Protein AF-A0A0F8ZZA2-F1 (afdb_monomer_lite)

Foldseek 3Di:
DPDDPPPLAVVVVVDPCPVVVVVVCVLCVPVAAADDADDDDDPDDDFAKDFDDCDPPDPHQKDKFWWAQGDPVRDTGGQCVVVVNDDGVLLVVLVVCVVVVNPVVSVNSGIDIDIKTWIFGADPVRHGPDPGIHIYD

Sequence (137 aa):
MVKAKNDMSQWASEIDTEATRTLITELQTEGKPYDKLEVGDKKYITNYRRICPMRPGWQNPYQIVPVHYLGPNNRQVVCLKEAGIGECPACTLRWELEKGKDKQAGRGLRSSIRTFLNVVKIDADGNLAEDKVFLLS

Radius of gyration: 18.31 Å; chains: 1; bounding box: 36×32×58 Å

pLDDT: mean 77.12, std 14.27, range [33.41, 94.25]

Secondary structure (DSSP, 8-state):
----TT-HHHHHHH---HHHHHHHHHHTTTTPPBP-----SSS-----EEEPPPPTT-SSSEEEEEEEEETTTTEEEE-TTTTTSS--HHHHHHHHHHHTT-HHHHHHT--EEEEEEEEEEE-TTSSEEEEEEEEE-

Structure (mmCIF, N/CA/C/O backbone):
data_AF-A0A0F8ZZA2-F1
#
_entry.id   AF-A0A0F8ZZA2-F1
#
loop_
_atom_site.group_PDB
_atom_site.id
_atom_site.type_symbol
_atom_site.label_atom_id
_atom_site.label_alt_id
_atom_site.label_comp_id
_atom_site.label_asym_id
_atom_site.label_entity_id
_atom_site.label_seq_id
_atom_site.pdbx_PDB_ins_code
_atom_site.Cartn_x
_atom_site.Cartn_y
_atom_site.Cartn_z
_atom_site.occupancy
_atom_site.B_iso_or_equiv
_atom_site.auth_seq_id
_atom_site.auth_comp_id
_atom_site.auth_asym_id
_atom_site.auth_atom_id
_atom_site.pdbx_PDB_model_num
ATOM 1 N N . MET A 1 1 ? 3.284 -2.527 36.538 1.00 40.56 1 MET A N 1
ATOM 2 C CA . MET A 1 1 ? 2.849 -1.464 35.605 1.00 40.56 1 MET A CA 1
ATOM 3 C C . MET A 1 1 ? 1.468 -1.822 35.090 1.00 40.56 1 MET A C 1
ATOM 5 O O . MET A 1 1 ? 1.316 -2.892 34.517 1.00 40.56 1 MET A O 1
ATOM 9 N N . VAL A 1 2 ? 0.462 -0.987 35.348 1.00 33.41 2 VAL A N 1
ATOM 10 C CA . VAL A 1 2 ? -0.890 -1.179 34.801 1.00 33.41 2 VAL A CA 1
ATOM 11 C C . VAL A 1 2 ? -0.841 -0.756 33.332 1.00 33.41 2 VAL A C 1
ATOM 13 O O . VAL A 1 2 ? -0.578 0.410 33.048 1.00 33.41 2 VAL A O 1
ATOM 16 N N . LYS A 1 3 ? -1.009 -1.705 32.402 1.00 38.75 3 LYS A N 1
ATOM 17 C CA . LYS A 1 3 ? -1.090 -1.401 30.966 1.00 38.75 3 LYS A CA 1
ATOM 18 C C . LYS A 1 3 ? -2.310 -0.514 30.711 1.00 38.75 3 LYS A C 1
ATOM 20 O O . LYS A 1 3 ? -3.395 -0.791 31.221 1.00 38.75 3 LYS A O 1
ATOM 25 N N . ALA A 1 4 ? -2.124 0.567 29.956 1.00 43.03 4 ALA A N 1
ATOM 26 C CA . ALA A 1 4 ? -3.217 1.454 29.580 1.00 43.03 4 ALA A CA 1
ATOM 27 C C . ALA A 1 4 ? -4.253 0.685 28.743 1.00 43.03 4 ALA A C 1
ATOM 29 O O . ALA A 1 4 ? -3.883 -0.122 27.896 1.00 43.03 4 ALA A O 1
ATOM 30 N N . LYS A 1 5 ? -5.545 0.985 28.929 1.00 45.94 5 LYS A N 1
ATOM 31 C CA . LYS A 1 5 ? -6.662 0.418 28.143 1.00 45.94 5 LYS A CA 1
ATOM 32 C C . LYS A 1 5 ? -6.556 0.642 26.618 1.00 45.94 5 LYS A C 1
ATOM 34 O O . LYS A 1 5 ? -7.335 0.051 25.885 1.00 45.94 5 LYS A O 1
ATOM 39 N N . ASN A 1 6 ? -5.590 1.446 26.162 1.00 47.75 6 ASN A N 1
ATOM 40 C CA . ASN A 1 6 ? -5.357 1.830 24.766 1.00 47.75 6 ASN A CA 1
ATOM 41 C C . ASN A 1 6 ? -3.958 1.401 24.273 1.00 47.75 6 ASN A C 1
ATOM 43 O O . ASN A 1 6 ? -3.337 2.097 23.468 1.00 47.75 6 ASN A O 1
ATOM 47 N N . ASP A 1 7 ? -3.410 0.300 24.794 1.00 51.75 7 ASP A N 1
ATOM 48 C CA . ASP A 1 7 ? -2.111 -0.214 24.355 1.00 51.75 7 ASP A CA 1
ATOM 49 C C . ASP A 1 7 ? -2.199 -0.829 22.943 1.00 51.75 7 ASP A C 1
ATOM 51 O O . ASP A 1 7 ? -2.413 -2.026 22.756 1.00 51.75 7 ASP A O 1
ATOM 55 N N . MET A 1 8 ? -1.998 0.018 21.930 1.00 50.97 8 MET A N 1
ATOM 56 C CA . MET A 1 8 ? -1.945 -0.346 20.507 1.00 50.97 8 MET A CA 1
ATOM 57 C C . MET A 1 8 ? -0.839 -1.366 20.171 1.00 50.97 8 MET A C 1
ATOM 59 O O . MET A 1 8 ? -0.822 -1.901 19.060 1.00 50.97 8 MET A O 1
ATOM 63 N N . SER A 1 9 ? 0.103 -1.629 21.090 1.00 50.31 9 SER A N 1
ATOM 64 C CA . SER A 1 9 ? 1.210 -2.563 20.860 1.00 50.31 9 SER A CA 1
ATOM 65 C C . SER A 1 9 ? 0.776 -4.033 20.891 1.00 50.31 9 SER A C 1
ATOM 67 O O . SER A 1 9 ? 1.287 -4.815 20.093 1.00 50.31 9 SER A O 1
ATOM 69 N N . GLN A 1 10 ? -0.215 -4.400 21.716 1.00 47.31 10 GLN A N 1
ATOM 70 C CA . GLN A 1 10 ? -0.817 -5.747 21.702 1.00 47.31 10 GLN A CA 1
ATOM 71 C C . GLN A 1 10 ? -1.591 -6.020 20.412 1.00 47.31 10 GLN A C 1
ATOM 73 O O . GLN A 1 10 ? -1.615 -7.133 19.895 1.00 47.31 10 GLN A O 1
ATOM 78 N N . TRP A 1 11 ? -2.167 -4.974 19.837 1.00 51.88 11 TRP A N 1
ATOM 79 C CA . TRP A 1 11 ? -2.981 -5.083 18.640 1.00 51.88 11 TRP A CA 1
ATOM 80 C C . TRP A 1 11 ? -2.145 -5.393 17.389 1.00 51.88 11 TRP A C 1
ATOM 82 O O . TRP A 1 11 ? -2.567 -6.153 16.522 1.00 51.88 11 TRP A O 1
ATOM 92 N N . ALA A 1 12 ? -0.904 -4.896 17.324 1.00 49.59 12 ALA A N 1
ATOM 93 C CA . ALA A 1 12 ? 0.040 -5.247 16.260 1.00 49.59 12 ALA A CA 1
ATOM 94 C C . ALA A 1 12 ? 0.337 -6.762 16.180 1.00 49.59 12 ALA A C 1
ATOM 96 O O . ALA A 1 12 ? 0.670 -7.251 15.098 1.00 49.59 12 ALA A O 1
ATOM 97 N N . SER A 1 13 ? 0.217 -7.487 17.301 1.00 48.59 13 SER A N 1
ATOM 98 C CA . SER A 1 13 ? 0.393 -8.945 17.381 1.00 48.59 13 SER A CA 1
ATOM 99 C C . SER A 1 13 ? -0.881 -9.763 17.140 1.00 48.59 13 SER A C 1
ATOM 101 O O . SER A 1 13 ? -0.767 -10.959 16.899 1.00 48.59 13 SER A O 1
ATOM 103 N N . GLU A 1 14 ? -2.065 -9.145 17.179 1.00 49.28 14 GLU A N 1
ATOM 104 C CA . GLU A 1 14 ? -3.370 -9.824 17.055 1.00 49.28 14 GLU A CA 1
ATOM 105 C C . GLU A 1 14 ? -4.052 -9.599 15.696 1.00 49.28 14 GLU A C 1
ATOM 107 O O . GLU A 1 14 ? -5.058 -10.236 15.390 1.00 49.28 14 GLU A O 1
ATOM 112 N N . ILE A 1 15 ? -3.515 -8.706 14.857 1.00 56.38 15 ILE A N 1
ATOM 113 C CA . ILE A 1 15 ? -4.032 -8.487 13.505 1.00 56.38 15 ILE A CA 1
ATOM 114 C C . ILE A 1 15 ? -3.852 -9.757 12.677 1.00 56.38 15 ILE A C 1
ATOM 116 O O . ILE A 1 15 ? -2.727 -10.171 12.385 1.00 56.38 15 ILE A O 1
ATOM 120 N N . ASP A 1 16 ? -4.976 -10.302 12.222 1.00 56.12 16 ASP A N 1
ATOM 121 C CA . ASP A 1 16 ? -5.011 -11.290 11.159 1.00 56.12 16 ASP A CA 1
ATOM 122 C C . ASP A 1 16 ? -4.422 -10.678 9.875 1.00 56.12 16 ASP A C 1
ATOM 124 O O . ASP A 1 16 ? -5.023 -9.858 9.173 1.00 56.12 16 ASP A O 1
ATOM 128 N N . THR A 1 17 ? -3.169 -11.041 9.612 1.00 62.41 17 THR A N 1
ATOM 129 C CA . THR A 1 17 ? -2.438 -10.602 8.423 1.00 62.41 17 THR A CA 1
ATOM 130 C C . THR A 1 17 ? -2.767 -11.444 7.197 1.00 62.41 17 THR A C 1
ATOM 132 O O . THR A 1 17 ? -2.286 -11.103 6.120 1.00 62.41 17 THR A O 1
ATOM 135 N N . GLU A 1 18 ? -3.572 -12.504 7.314 1.00 63.56 18 GLU A N 1
ATOM 136 C CA . GLU A 1 18 ? -3.823 -13.458 6.237 1.00 63.56 18 GLU A CA 1
ATOM 137 C C . GLU A 1 18 ? -4.575 -12.810 5.079 1.00 63.56 18 GLU A C 1
ATOM 139 O O . GLU A 1 18 ? -4.085 -12.856 3.961 1.00 63.56 18 GLU A O 1
ATOM 144 N N . ALA A 1 19 ? -5.662 -12.073 5.321 1.00 58.19 19 ALA A N 1
ATOM 145 C CA . ALA A 1 19 ? -6.375 -11.354 4.256 1.00 58.19 19 ALA A CA 1
ATOM 146 C C . ALA A 1 19 ? -5.499 -10.294 3.560 1.00 58.19 19 ALA A C 1
ATOM 148 O O . ALA A 1 19 ? -5.559 -10.109 2.344 1.00 58.19 19 ALA A O 1
ATOM 149 N N . THR A 1 20 ? -4.628 -9.625 4.325 1.00 59.66 20 THR A N 1
ATOM 150 C CA . THR A 1 20 ? -3.641 -8.690 3.762 1.00 59.66 20 THR A CA 1
ATOM 151 C C . THR A 1 20 ? -2.592 -9.435 2.949 1.00 59.66 20 THR A C 1
ATOM 153 O O . THR A 1 20 ? -2.194 -8.963 1.892 1.00 59.66 20 THR A O 1
ATOM 156 N N . ARG A 1 21 ? -2.158 -10.608 3.408 1.00 63.28 21 ARG A N 1
ATOM 157 C CA . ARG A 1 21 ? -1.196 -11.461 2.719 1.00 63.28 21 ARG A CA 1
ATOM 158 C C . ARG A 1 21 ? -1.798 -12.068 1.459 1.00 63.28 21 ARG A C 1
ATOM 160 O O . ARG A 1 21 ? -1.093 -12.095 0.463 1.00 63.28 21 ARG A O 1
ATOM 167 N N . THR A 1 22 ? -3.058 -12.487 1.465 1.00 64.81 22 THR A N 1
ATOM 168 C CA . THR A 1 22 ? -3.795 -12.986 0.299 1.00 64.81 22 THR A CA 1
ATOM 169 C C . THR A 1 22 ? -3.945 -11.884 -0.730 1.00 64.81 22 THR A C 1
ATOM 171 O O . THR A 1 22 ? -3.495 -12.069 -1.853 1.00 64.81 22 THR A O 1
ATOM 174 N N . LEU A 1 23 ? -4.410 -10.694 -0.334 1.00 63.66 23 LEU A N 1
ATOM 175 C CA . LEU A 1 23 ? -4.454 -9.549 -1.240 1.00 63.66 23 LEU A CA 1
ATOM 176 C C . LEU A 1 23 ? -3.056 -9.202 -1.773 1.00 63.66 23 LEU A C 1
ATOM 178 O O . LEU A 1 23 ? -2.885 -9.026 -2.972 1.00 63.66 23 LEU A O 1
ATOM 182 N N . ILE A 1 24 ? -2.039 -9.108 -0.911 1.00 63.31 24 ILE A N 1
ATOM 183 C CA . ILE A 1 24 ? -0.662 -8.845 -1.348 1.00 63.31 24 ILE A CA 1
ATOM 184 C C . ILE A 1 24 ? -0.192 -9.947 -2.298 1.00 63.31 24 ILE A C 1
ATOM 186 O O . ILE A 1 24 ? 0.421 -9.620 -3.297 1.00 63.31 24 ILE A O 1
ATOM 190 N N . THR A 1 25 ? -0.514 -11.215 -2.056 1.00 63.41 25 THR A N 1
ATOM 191 C CA . THR A 1 25 ? -0.140 -12.350 -2.917 1.00 63.41 25 THR A CA 1
ATOM 192 C C . THR A 1 25 ? -0.860 -12.292 -4.265 1.00 63.41 25 THR A C 1
ATOM 194 O O . THR A 1 25 ? -0.234 -12.520 -5.297 1.00 63.41 25 THR A O 1
ATOM 197 N N . GLU A 1 26 ? -2.142 -11.927 -4.285 1.00 62.88 26 GLU A N 1
ATOM 198 C CA . GLU A 1 26 ? -2.929 -11.709 -5.502 1.00 62.88 26 GLU A CA 1
ATOM 199 C C . GLU A 1 26 ? -2.384 -10.522 -6.310 1.00 62.88 26 GLU A C 1
ATOM 201 O O . GLU A 1 26 ? -2.143 -10.640 -7.514 1.00 62.88 26 GLU A O 1
ATOM 206 N N . LEU A 1 27 ? -2.100 -9.396 -5.646 1.00 61.66 27 LEU A N 1
ATOM 207 C CA . LEU A 1 27 ? -1.497 -8.197 -6.241 1.00 61.66 27 LEU A CA 1
ATOM 208 C C . LEU A 1 27 ? -0.059 -8.449 -6.721 1.00 61.66 27 LEU A C 1
ATOM 210 O O . LEU A 1 27 ? 0.357 -7.961 -7.776 1.00 61.66 27 LEU A O 1
ATOM 214 N N . GLN A 1 28 ? 0.695 -9.244 -5.966 1.00 60.66 28 GLN A N 1
ATOM 215 C CA . GLN A 1 28 ? 2.049 -9.687 -6.271 1.00 60.66 28 GLN A CA 1
ATOM 216 C C . GLN A 1 28 ? 2.071 -10.966 -7.099 1.00 60.66 28 GLN A C 1
ATOM 218 O O . GLN A 1 28 ? 3.143 -11.558 -7.135 1.00 60.66 28 GLN A O 1
ATOM 223 N N . THR A 1 29 ? 0.979 -11.387 -7.762 1.00 48.88 29 THR A N 1
ATOM 224 C CA . THR A 1 29 ? 0.957 -12.608 -8.598 1.00 48.88 29 THR A CA 1
ATOM 225 C C . THR A 1 29 ? 2.310 -12.761 -9.301 1.00 48.88 29 THR A C 1
ATOM 227 O O . THR A 1 29 ? 2.686 -11.847 -10.047 1.00 48.88 29 THR A O 1
ATOM 230 N N . GLU A 1 30 ? 3.037 -13.840 -8.949 1.00 51.44 30 GLU A N 1
ATOM 231 C CA . GLU A 1 30 ? 4.451 -14.159 -9.281 1.00 51.44 30 GLU A CA 1
ATOM 232 C C . GLU A 1 30 ? 5.571 -13.660 -8.326 1.00 51.44 30 GLU A C 1
ATOM 234 O O . GLU A 1 30 ? 6.744 -13.690 -8.687 1.00 51.44 30 GLU A O 1
ATOM 239 N N . GLY A 1 31 ? 5.279 -13.233 -7.092 1.00 59.81 31 GLY A N 1
ATOM 240 C CA . GLY A 1 31 ? 6.307 -12.869 -6.101 1.00 59.81 31 GLY A CA 1
ATOM 241 C C . GLY A 1 31 ? 7.074 -11.579 -6.423 1.00 59.81 31 GLY A C 1
ATOM 242 O O . GLY A 1 31 ? 8.265 -11.463 -6.123 1.00 59.81 31 GLY A O 1
ATOM 243 N N . LYS A 1 32 ? 6.413 -10.602 -7.058 1.00 71.19 32 LYS A N 1
ATOM 244 C CA . LYS A 1 32 ? 7.077 -9.365 -7.498 1.00 71.19 32 LYS A CA 1
ATOM 245 C C . LYS A 1 32 ? 7.627 -8.550 -6.324 1.00 71.19 32 LYS A C 1
ATOM 247 O O . LYS A 1 32 ? 6.913 -8.348 -5.338 1.00 71.19 32 LYS A O 1
ATOM 252 N N . PRO A 1 33 ? 8.851 -8.005 -6.427 1.00 80.12 33 PRO A N 1
ATOM 253 C CA . PRO A 1 33 ? 9.382 -7.113 -5.404 1.00 80.12 33 PRO A CA 1
ATOM 254 C C . PRO A 1 33 ? 8.580 -5.809 -5.336 1.00 80.12 33 PRO A C 1
ATOM 256 O O . PRO A 1 33 ? 8.076 -5.316 -6.347 1.00 80.12 33 PRO A O 1
ATOM 259 N N . TYR A 1 34 ? 8.519 -5.216 -4.146 1.00 82.25 34 TYR A N 1
ATOM 260 C CA . TYR A 1 34 ? 8.059 -3.837 -3.995 1.00 82.25 34 TYR A CA 1
ATOM 261 C C . TYR A 1 34 ? 9.051 -2.870 -4.655 1.00 82.25 34 TYR A C 1
ATOM 263 O O . TYR A 1 34 ? 10.259 -2.996 -4.437 1.00 82.25 34 TYR A O 1
ATOM 271 N N . ASP A 1 35 ? 8.550 -1.894 -5.418 1.00 86.56 35 ASP A N 1
ATOM 272 C CA . ASP A 1 35 ? 9.352 -0.737 -5.820 1.00 86.56 35 ASP A CA 1
ATOM 273 C C . ASP A 1 35 ? 9.500 0.195 -4.618 1.00 86.56 35 ASP A C 1
ATOM 275 O O . ASP A 1 35 ? 8.517 0.579 -3.979 1.00 86.56 35 ASP A O 1
ATOM 279 N N . LYS A 1 36 ? 10.739 0.564 -4.308 1.00 85.44 36 LYS A N 1
ATOM 280 C CA . LYS A 1 36 ? 11.036 1.606 -3.328 1.00 85.44 36 LYS A CA 1
ATOM 281 C C . LYS A 1 36 ? 11.557 2.801 -4.102 1.00 85.44 36 LYS A C 1
ATOM 283 O O . LYS A 1 36 ? 12.596 2.702 -4.750 1.00 85.44 36 LYS A O 1
ATOM 288 N N . LEU A 1 37 ? 10.827 3.912 -4.038 1.00 86.31 37 LEU A N 1
ATOM 289 C CA . LEU A 1 37 ? 11.279 5.158 -4.644 1.00 86.31 37 LEU A CA 1
ATOM 290 C C . LEU A 1 37 ? 12.595 5.586 -4.003 1.00 86.31 37 LEU A C 1
ATOM 292 O O . LEU A 1 37 ? 12.764 5.484 -2.786 1.00 86.31 37 LEU A O 1
ATOM 296 N N . GLU A 1 38 ? 13.518 6.057 -4.833 1.00 85.44 38 GLU A N 1
ATOM 297 C CA . GLU A 1 38 ? 14.784 6.575 -4.345 1.00 85.44 38 GLU A CA 1
ATOM 298 C C . GLU A 1 38 ? 14.534 7.875 -3.586 1.00 85.44 38 GLU A C 1
ATOM 300 O O . GLU A 1 38 ? 13.818 8.768 -4.055 1.00 85.44 38 GLU A O 1
ATOM 305 N N . VAL A 1 39 ? 15.132 7.955 -2.400 1.00 83.25 39 VAL A N 1
ATOM 306 C CA . VAL A 1 39 ? 15.086 9.109 -1.505 1.00 83.25 39 VAL A CA 1
ATOM 307 C C . VAL A 1 39 ? 16.525 9.505 -1.195 1.00 83.25 39 VAL A C 1
ATOM 309 O O . VAL A 1 39 ? 17.394 8.648 -1.051 1.00 83.25 39 VAL A O 1
ATOM 312 N N . GLY A 1 40 ? 16.783 10.800 -1.097 1.00 81.62 40 GLY A N 1
ATOM 313 C CA . GLY A 1 40 ? 18.111 11.367 -0.902 1.00 81.62 40 GLY A CA 1
ATOM 314 C C . GLY A 1 40 ? 18.006 12.832 -0.502 1.00 81.62 40 GLY A C 1
ATOM 315 O O . GLY A 1 40 ? 16.907 13.358 -0.331 1.00 81.62 40 GLY A O 1
ATOM 316 N N . ASP A 1 41 ? 19.150 13.493 -0.366 1.00 82.38 41 ASP A N 1
ATOM 317 C CA . ASP A 1 41 ? 19.239 14.795 0.315 1.00 82.38 41 ASP A CA 1
ATOM 318 C C . ASP A 1 41 ? 18.580 15.951 -0.453 1.00 82.38 41 ASP A C 1
ATOM 320 O O . ASP A 1 41 ? 18.287 17.012 0.103 1.00 82.38 41 ASP A O 1
ATOM 324 N N . LYS A 1 42 ? 18.338 15.767 -1.754 1.00 81.69 42 LYS A N 1
ATOM 325 C CA . LYS A 1 42 ? 17.667 16.760 -2.595 1.00 81.69 42 LYS A CA 1
ATOM 326 C C . LYS A 1 42 ? 16.153 16.665 -2.422 1.00 81.69 42 LYS A C 1
ATOM 328 O O . LYS A 1 42 ? 15.576 15.586 -2.472 1.00 81.69 42 LYS A O 1
ATOM 333 N N . LYS A 1 43 ? 15.495 17.830 -2.349 1.00 78.88 43 LYS A N 1
ATOM 334 C CA . LYS A 1 43 ? 14.027 17.956 -2.247 1.00 78.88 43 LYS A CA 1
ATOM 335 C C . LYS A 1 43 ? 13.264 17.221 -3.362 1.00 78.88 43 LYS A C 1
ATOM 337 O O . LYS A 1 43 ? 12.142 16.785 -3.131 1.00 78.88 43 LYS A O 1
ATOM 342 N N . TYR A 1 44 ? 13.854 17.102 -4.552 1.00 82.25 44 TYR A N 1
ATOM 343 C CA . TYR A 1 44 ? 13.268 16.388 -5.683 1.00 82.25 44 TYR A CA 1
ATOM 344 C C . TYR A 1 44 ? 14.272 15.397 -6.257 1.00 82.25 44 TYR A C 1
ATOM 346 O O . TYR A 1 44 ? 15.396 15.770 -6.597 1.00 82.25 44 TYR A O 1
ATOM 354 N N . ILE A 1 45 ? 13.835 14.147 -6.377 1.00 87.06 45 ILE A N 1
ATOM 355 C CA . ILE A 1 45 ? 14.586 13.062 -7.000 1.00 87.06 45 ILE A CA 1
ATOM 356 C C . ILE A 1 45 ? 13.710 12.464 -8.083 1.00 87.06 45 ILE A C 1
ATOM 358 O O . ILE A 1 45 ? 12.577 12.043 -7.831 1.00 87.06 45 ILE A O 1
ATOM 362 N N . THR A 1 46 ? 14.238 12.459 -9.301 1.00 89.00 46 THR A N 1
ATOM 363 C CA . THR A 1 46 ? 13.522 11.934 -10.453 1.00 89.00 46 THR A CA 1
ATOM 364 C C . THR A 1 46 ? 13.546 10.421 -10.414 1.00 89.00 46 THR A C 1
ATOM 366 O O . THR A 1 46 ? 14.598 9.796 -10.355 1.00 89.00 46 THR A O 1
ATOM 369 N N . ASN A 1 47 ? 12.355 9.845 -10.465 1.00 90.81 47 ASN A N 1
ATOM 370 C CA . ASN A 1 47 ? 12.142 8.419 -10.416 1.00 90.81 47 ASN A CA 1
ATOM 371 C C . ASN A 1 47 ? 11.432 7.995 -11.715 1.00 90.81 47 ASN A C 1
ATOM 373 O O . ASN A 1 47 ? 10.219 8.134 -11.838 1.00 90.81 47 ASN A O 1
ATOM 377 N N . TYR A 1 48 ? 12.182 7.478 -12.691 1.00 92.25 48 TYR A N 1
ATOM 378 C CA . TYR A 1 48 ? 11.642 7.038 -13.982 1.00 92.25 48 TYR A CA 1
ATOM 379 C C . TYR A 1 48 ? 10.962 5.664 -13.871 1.00 92.25 48 TYR A C 1
ATOM 381 O O . TYR A 1 48 ? 11.578 4.687 -13.437 1.00 92.25 48 TYR A O 1
ATOM 389 N N . ARG A 1 49 ? 9.665 5.595 -14.200 1.00 92.25 49 ARG A N 1
ATOM 390 C CA . ARG A 1 49 ? 8.860 4.363 -14.213 1.00 92.25 49 ARG A CA 1
ATOM 391 C C . ARG A 1 49 ? 7.861 4.387 -15.356 1.00 92.25 49 ARG A C 1
ATOM 393 O O . ARG A 1 49 ? 7.316 5.439 -15.685 1.00 92.25 49 ARG A O 1
ATOM 400 N N . ARG A 1 50 ? 7.543 3.207 -15.884 1.00 90.25 50 ARG A N 1
ATOM 401 C CA . ARG A 1 50 ? 6.403 3.006 -16.782 1.00 90.25 50 ARG A CA 1
ATOM 402 C C . ARG A 1 50 ? 5.390 2.077 -16.127 1.00 90.25 50 ARG A C 1
ATOM 404 O O . ARG A 1 50 ? 5.753 0.997 -15.665 1.00 90.25 50 ARG A O 1
ATOM 411 N N . ILE A 1 51 ? 4.125 2.490 -16.115 1.00 88.94 51 ILE A N 1
ATOM 412 C CA . ILE A 1 51 ? 3.014 1.650 -15.655 1.00 88.94 51 ILE A CA 1
ATOM 413 C C . ILE A 1 51 ? 2.834 0.502 -16.651 1.00 88.94 51 ILE A C 1
ATOM 415 O O . ILE A 1 51 ? 2.809 0.720 -17.864 1.00 88.94 51 ILE A O 1
ATOM 419 N N . CYS A 1 52 ? 2.738 -0.726 -16.147 1.00 84.94 52 CYS A N 1
ATOM 420 C CA . CYS A 1 52 ? 2.453 -1.884 -16.982 1.00 84.94 52 CYS A CA 1
ATOM 421 C C . CYS A 1 52 ? 1.029 -1.805 -17.565 1.00 84.94 52 CYS A C 1
ATOM 423 O O . CYS A 1 52 ? 0.129 -1.253 -16.928 1.00 84.94 52 CYS A O 1
ATOM 425 N N . PRO A 1 53 ? 0.789 -2.399 -18.745 1.00 83.25 53 PRO A N 1
ATOM 426 C CA . PRO A 1 53 ? -0.559 -2.548 -19.279 1.00 83.25 53 PRO A CA 1
ATOM 427 C C . PRO A 1 53 ? -1.495 -3.300 -18.324 1.00 83.25 53 PRO A C 1
ATOM 429 O O . PRO A 1 53 ? -1.061 -4.043 -17.438 1.00 83.25 53 PRO A O 1
ATOM 432 N N . MET A 1 54 ? -2.798 -3.128 -18.545 1.00 79.56 54 MET A N 1
ATOM 433 C CA . MET A 1 54 ? -3.842 -3.836 -17.808 1.00 79.56 54 MET A CA 1
ATOM 434 C C . MET A 1 54 ? -3.677 -5.356 -17.933 1.00 79.56 54 MET A C 1
ATOM 436 O O . MET A 1 54 ? -3.445 -5.881 -19.022 1.00 79.56 54 MET A O 1
ATOM 440 N N . ARG A 1 55 ? -3.808 -6.062 -16.806 1.00 70.50 55 ARG A N 1
ATOM 441 C CA . ARG A 1 55 ? -3.753 -7.528 -16.748 1.00 70.50 55 ARG A CA 1
ATOM 442 C C . ARG A 1 55 ? -5.119 -8.145 -17.067 1.00 70.50 55 ARG A C 1
ATOM 444 O O . ARG A 1 55 ? -6.137 -7.539 -16.728 1.00 70.50 55 ARG A O 1
ATOM 451 N N . PRO A 1 56 ? -5.168 -9.363 -17.638 1.00 70.19 56 PRO A N 1
ATOM 452 C CA . PRO A 1 56 ? -6.410 -10.123 -17.737 1.00 70.19 56 PRO A CA 1
ATOM 453 C C . PRO A 1 56 ? -7.076 -10.272 -16.362 1.00 70.19 56 PRO A C 1
ATOM 455 O O . PRO A 1 56 ? -6.411 -10.596 -15.381 1.00 70.19 56 PRO A O 1
ATOM 458 N N . GLY A 1 57 ? -8.382 -10.011 -16.290 1.00 69.25 57 GLY A N 1
ATOM 459 C CA . GLY A 1 57 ? -9.156 -10.083 -15.045 1.00 69.25 57 GLY A CA 1
ATOM 460 C C . GLY A 1 57 ? -9.103 -8.828 -14.169 1.00 69.25 57 GLY A C 1
ATOM 461 O O . GLY A 1 57 ? -9.837 -8.755 -13.188 1.00 69.25 57 GLY A O 1
ATOM 462 N N . TRP A 1 58 ? -8.294 -7.820 -14.508 1.00 72.75 58 TRP A N 1
ATOM 463 C CA . TRP A 1 58 ? -8.361 -6.511 -13.856 1.00 72.75 58 TRP A CA 1
ATOM 464 C C . TRP A 1 58 ? -9.231 -5.553 -14.667 1.00 72.75 58 TRP A C 1
ATOM 466 O O . TRP A 1 58 ? -9.165 -5.530 -15.892 1.00 72.75 58 TRP A O 1
ATOM 476 N N . GLN A 1 59 ? -10.014 -4.723 -13.975 1.00 73.31 59 GLN A N 1
ATOM 477 C CA . GLN A 1 59 ? -10.793 -3.660 -14.617 1.00 73.31 59 GLN A CA 1
ATOM 478 C C . GLN A 1 59 ? -9.924 -2.450 -15.003 1.00 73.31 59 GLN A C 1
ATOM 480 O O . GLN A 1 59 ? -10.276 -1.698 -15.905 1.00 73.31 59 GLN A O 1
ATOM 485 N N . ASN A 1 60 ? -8.798 -2.255 -14.312 1.00 77.69 60 ASN A N 1
ATOM 486 C CA . ASN A 1 60 ? -7.878 -1.131 -14.483 1.00 77.69 60 ASN A CA 1
ATOM 487 C C . ASN A 1 60 ? -6.421 -1.631 -14.410 1.00 77.69 60 ASN A C 1
ATOM 489 O O . ASN A 1 60 ? -6.172 -2.683 -13.824 1.00 77.69 60 ASN A O 1
ATOM 493 N N . PRO A 1 61 ? -5.422 -0.891 -14.930 1.00 79.12 61 PRO A N 1
ATOM 494 C CA . PRO A 1 61 ? -4.000 -1.247 -14.779 1.00 79.12 61 PRO A CA 1
ATOM 495 C C . PRO A 1 61 ? -3.471 -1.109 -13.338 1.00 79.12 61 PRO A C 1
ATOM 497 O O . PRO A 1 61 ? -2.317 -1.433 -13.057 1.00 79.12 61 PRO A O 1
ATOM 500 N N . TYR A 1 62 ? -4.318 -0.645 -12.422 1.00 82.25 62 TYR A N 1
ATOM 501 C CA . TYR A 1 62 ? -4.054 -0.487 -11.001 1.00 82.25 62 TYR A CA 1
ATOM 502 C C . TYR A 1 62 ? -5.212 -1.060 -10.177 1.00 82.25 62 TYR A C 1
ATOM 504 O O . TYR A 1 62 ? -6.330 -1.213 -10.669 1.00 82.25 62 TYR A O 1
ATOM 512 N N . GLN A 1 63 ? -4.946 -1.329 -8.904 1.00 77.62 63 GLN A N 1
ATOM 513 C CA . GLN A 1 63 ? -5.931 -1.768 -7.921 1.00 77.62 63 GLN A CA 1
ATOM 514 C C . GLN A 1 63 ? -6.032 -0.734 -6.808 1.00 77.62 63 GLN A C 1
ATOM 516 O O . GLN A 1 63 ? -5.019 -0.306 -6.258 1.00 77.62 63 GLN A O 1
ATOM 521 N N . ILE A 1 64 ? -7.255 -0.323 -6.488 1.00 82.38 64 ILE A N 1
ATOM 522 C CA . ILE A 1 64 ? -7.534 0.619 -5.406 1.00 82.38 64 ILE A CA 1
ATOM 523 C C . ILE A 1 64 ? -8.006 -0.187 -4.203 1.00 82.38 64 ILE A C 1
ATOM 525 O O . ILE A 1 64 ? -8.999 -0.901 -4.291 1.00 82.38 64 ILE A O 1
ATOM 529 N N . VAL A 1 65 ? -7.300 -0.067 -3.082 1.00 82.69 65 VAL A N 1
ATOM 530 C CA . VAL A 1 65 ? -7.556 -0.871 -1.887 1.00 82.69 65 VAL A CA 1
ATOM 531 C C . VAL A 1 65 ? -7.569 0.029 -0.650 1.00 82.69 65 VAL A C 1
ATOM 533 O O . VAL A 1 65 ? -6.623 0.795 -0.435 1.00 82.69 65 VAL A O 1
ATOM 536 N N . PRO A 1 66 ? -8.602 -0.058 0.203 1.00 84.81 66 PRO A N 1
ATOM 537 C CA . PRO A 1 66 ? -8.601 0.613 1.492 1.00 84.81 66 PRO A CA 1
ATOM 538 C C . PRO A 1 66 ? -7.695 -0.129 2.486 1.00 84.81 66 PRO A C 1
ATOM 540 O O . PRO A 1 66 ? -7.787 -1.345 2.646 1.00 84.81 66 PRO A O 1
ATOM 543 N N . VAL A 1 67 ? -6.833 0.599 3.195 1.00 86.94 67 VAL A N 1
ATOM 544 C CA . VAL A 1 67 ? -5.864 0.043 4.152 1.00 86.94 67 VAL A CA 1
ATOM 545 C C . VAL A 1 67 ? -5.767 0.873 5.434 1.00 86.94 67 VAL A C 1
ATOM 547 O O . VAL A 1 67 ? -5.990 2.079 5.425 1.00 86.94 67 VAL A O 1
ATOM 550 N N . HIS A 1 68 ? -5.382 0.246 6.537 1.00 85.56 68 HIS A N 1
ATOM 551 C CA . HIS A 1 68 ? -4.973 0.868 7.791 1.00 85.56 68 HIS A CA 1
ATOM 552 C C . HIS A 1 68 ? -3.447 0.843 7.931 1.00 85.56 68 HIS A C 1
ATOM 554 O O . HIS A 1 68 ? -2.802 -0.098 7.468 1.00 85.56 68 HIS A O 1
ATOM 560 N N . TYR A 1 69 ? -2.885 1.840 8.617 1.00 83.62 69 TYR A N 1
ATOM 561 C CA . TYR A 1 69 ? -1.495 1.825 9.084 1.00 83.62 69 TYR A CA 1
ATOM 562 C C . TYR A 1 69 ? -1.496 1.573 10.582 1.00 83.62 69 TYR A C 1
ATOM 564 O O . TYR A 1 69 ? -2.017 2.383 11.346 1.00 83.62 69 TYR A O 1
ATOM 572 N N . LEU A 1 70 ? -0.972 0.421 10.989 1.00 77.31 70 LEU A N 1
ATOM 573 C CA . LEU A 1 70 ? -1.117 -0.086 12.348 1.00 77.31 70 LEU A CA 1
ATOM 574 C C . LEU A 1 70 ? 0.245 -0.292 13.017 1.00 77.31 70 LEU A C 1
ATOM 576 O O . LEU A 1 70 ? 1.215 -0.744 12.399 1.00 77.31 70 LEU A O 1
ATOM 580 N N . GLY A 1 71 ? 0.287 0.015 14.315 1.00 70.75 71 GLY A N 1
ATOM 581 C CA . GLY A 1 71 ? 1.457 -0.155 15.172 1.00 70.75 71 GLY A CA 1
ATOM 582 C C . GLY A 1 71 ? 2.574 0.880 14.953 1.00 70.75 71 GLY A C 1
ATOM 583 O O . GLY A 1 71 ? 2.496 1.720 14.057 1.00 70.75 71 GLY A O 1
ATOM 584 N N . PRO A 1 72 ? 3.651 0.808 15.755 1.00 67.56 72 PRO A N 1
ATOM 585 C CA . PRO A 1 72 ? 4.760 1.771 15.718 1.00 67.56 72 PRO A CA 1
ATOM 586 C C . PRO A 1 72 ? 5.545 1.757 14.397 1.00 67.56 72 PRO A C 1
ATOM 588 O O . PRO A 1 72 ? 6.216 2.728 14.067 1.00 67.56 72 PRO A O 1
ATOM 591 N N . ASN A 1 73 ? 5.431 0.673 13.624 1.00 70.31 73 ASN A N 1
ATOM 592 C CA . ASN A 1 73 ? 6.114 0.503 12.342 1.00 70.31 73 ASN A CA 1
ATOM 593 C C . ASN A 1 73 ? 5.240 0.882 11.132 1.00 70.31 73 ASN A C 1
ATOM 595 O O . ASN A 1 73 ? 5.642 0.603 10.005 1.00 70.31 73 ASN A O 1
ATOM 599 N N . ASN A 1 74 ? 4.045 1.460 11.337 1.00 73.75 74 ASN A N 1
ATOM 600 C CA . ASN A 1 74 ? 3.091 1.794 10.268 1.00 73.75 74 ASN A CA 1
ATOM 601 C C . ASN A 1 74 ? 2.850 0.630 9.291 1.00 73.75 74 ASN A C 1
ATOM 603 O O . ASN A 1 74 ? 2.898 0.789 8.069 1.00 73.75 74 ASN A O 1
ATOM 607 N N . ARG A 1 75 ? 2.596 -0.570 9.824 1.00 75.19 75 ARG A N 1
ATOM 608 C CA . ARG A 1 75 ? 2.321 -1.735 8.981 1.00 75.19 75 ARG A CA 1
ATOM 609 C C . ARG A 1 75 ? 1.007 -1.517 8.236 1.00 75.19 75 ARG A C 1
ATOM 611 O O . ARG A 1 75 ? -0.011 -1.220 8.853 1.00 75.19 75 ARG A O 1
ATOM 618 N N . GLN A 1 76 ? 1.038 -1.700 6.921 1.00 79.62 76 GLN A N 1
ATOM 619 C CA . GLN A 1 76 ? -0.142 -1.606 6.074 1.00 79.62 76 GLN A CA 1
ATOM 620 C C . GLN A 1 76 ? -0.988 -2.883 6.173 1.00 79.62 76 GLN A C 1
ATOM 622 O O . GLN A 1 76 ? -0.458 -3.983 6.021 1.00 79.62 76 GLN A O 1
ATOM 627 N N . VAL A 1 77 ? -2.293 -2.732 6.401 1.00 78.00 77 VAL A N 1
ATOM 628 C CA . VAL A 1 77 ? -3.257 -3.835 6.564 1.00 78.00 77 VAL A CA 1
ATOM 629 C C . VAL A 1 77 ? -4.547 -3.491 5.831 1.00 78.00 77 VAL A C 1
ATOM 631 O O . VAL A 1 77 ? -5.012 -2.365 5.929 1.00 78.00 77 VAL A O 1
ATOM 634 N N . VAL A 1 78 ? -5.148 -4.424 5.102 1.00 81.69 78 VAL A N 1
ATOM 635 C CA . VAL A 1 78 ? -6.395 -4.178 4.354 1.00 81.69 78 VAL A CA 1
ATOM 636 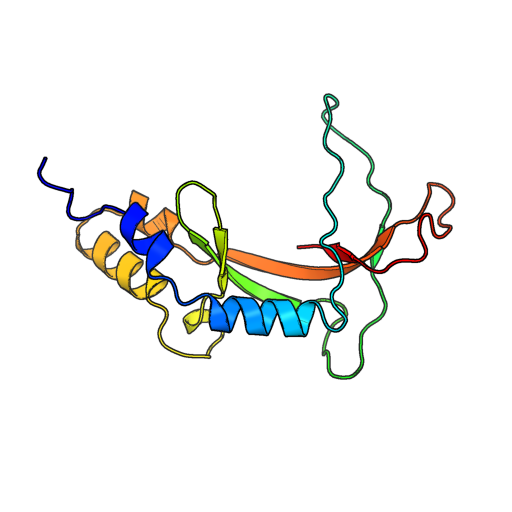C C . VAL A 1 78 ? -7.556 -3.881 5.299 1.00 81.69 78 VAL A C 1
ATOM 638 O O . VAL A 1 78 ? -7.751 -4.555 6.309 1.00 81.69 78 VAL A O 1
ATOM 641 N N . CYS A 1 79 ? -8.363 -2.879 4.959 1.00 84.62 79 CYS A N 1
ATOM 642 C CA . CYS A 1 79 ? -9.613 -2.614 5.652 1.00 84.62 79 CYS A CA 1
ATOM 643 C C . CYS A 1 79 ? -10.719 -3.530 5.113 1.00 84.62 79 CYS A C 1
ATOM 645 O O . CYS A 1 79 ? -11.316 -3.245 4.077 1.00 84.62 79 CYS A O 1
ATOM 647 N N . LEU A 1 80 ? -11.026 -4.607 5.840 1.00 81.06 80 LEU A N 1
ATOM 648 C CA . LEU A 1 80 ? -12.042 -5.592 5.435 1.00 81.06 80 LEU A CA 1
ATOM 649 C C . LEU A 1 80 ? -13.440 -4.987 5.262 1.00 81.06 80 LEU A C 1
ATOM 651 O O . LEU A 1 80 ? -14.183 -5.391 4.371 1.00 81.06 80 LEU A O 1
ATOM 655 N N . LYS A 1 81 ? -13.773 -3.986 6.085 1.00 83.75 81 LYS A N 1
ATOM 656 C CA . LYS A 1 81 ? -15.075 -3.316 6.072 1.00 83.75 81 LYS A CA 1
ATOM 657 C C . LYS A 1 81 ? -15.263 -2.505 4.798 1.00 83.75 81 LYS A C 1
ATOM 659 O O . LYS A 1 81 ? -16.253 -2.681 4.102 1.00 83.75 81 LYS A O 1
ATOM 664 N N . GLU A 1 82 ? -14.317 -1.620 4.501 1.00 84.25 82 GLU A N 1
ATOM 665 C CA . GLU A 1 82 ? -14.381 -0.764 3.310 1.00 84.25 82 GLU A CA 1
ATOM 666 C C . GLU A 1 82 ? -14.173 -1.571 2.020 1.00 84.25 82 GLU A C 1
ATOM 668 O O . GLU A 1 82 ? -14.657 -1.178 0.966 1.00 84.25 82 GLU A O 1
ATOM 673 N N . ALA A 1 83 ? -13.493 -2.719 2.099 1.00 75.75 83 ALA A N 1
ATOM 674 C CA . ALA A 1 83 ? -13.382 -3.666 0.992 1.00 75.75 83 ALA A CA 1
ATOM 675 C C . ALA A 1 83 ? -14.645 -4.532 0.791 1.00 75.75 83 ALA A C 1
ATOM 677 O O . ALA A 1 83 ? -14.698 -5.302 -0.162 1.00 75.75 83 ALA A O 1
ATOM 678 N N . GLY A 1 84 ? -15.649 -4.444 1.675 1.00 75.00 84 GLY A N 1
ATOM 679 C CA . GLY A 1 84 ? -16.874 -5.249 1.593 1.00 75.00 84 GLY A CA 1
ATOM 680 C C . GLY A 1 84 ? -16.681 -6.741 1.890 1.00 75.00 84 GLY A C 1
ATOM 681 O O . GLY A 1 84 ? -17.536 -7.545 1.536 1.00 75.00 84 GLY A O 1
ATOM 682 N N . ILE A 1 85 ? -15.567 -7.115 2.526 1.00 75.69 85 ILE A N 1
ATOM 683 C CA . ILE A 1 85 ? -15.188 -8.509 2.810 1.00 75.69 85 ILE A CA 1
ATOM 684 C C . ILE A 1 85 ? -15.765 -8.969 4.156 1.00 75.69 85 ILE A C 1
ATOM 686 O O . ILE A 1 85 ? -16.115 -10.135 4.317 1.00 75.69 85 ILE A O 1
ATOM 690 N N . GLY A 1 86 ? -15.880 -8.065 5.133 1.00 74.06 86 GLY A N 1
ATOM 691 C CA . GLY A 1 86 ? -16.395 -8.412 6.456 1.00 74.06 86 GLY A CA 1
ATOM 692 C C . GLY A 1 86 ? -16.168 -7.338 7.512 1.00 74.06 86 GLY A C 1
ATOM 693 O O . GLY A 1 86 ? -15.880 -6.180 7.207 1.00 74.06 86 GLY A O 1
ATOM 694 N N . GLU A 1 87 ? -16.304 -7.720 8.780 1.00 77.25 87 GLU A N 1
ATOM 695 C CA . GLU A 1 87 ? -16.016 -6.820 9.894 1.00 77.25 87 GLU A CA 1
ATOM 696 C C . GLU A 1 87 ? -14.513 -6.520 9.973 1.00 77.25 87 GLU A C 1
ATOM 698 O O . GLU A 1 87 ? -13.670 -7.398 9.804 1.00 77.25 87 GLU A O 1
ATOM 703 N N . CYS A 1 88 ? -14.164 -5.256 10.220 1.00 79.44 88 CYS A N 1
ATOM 704 C CA . CYS A 1 88 ? -12.776 -4.836 10.366 1.00 79.44 88 CYS A CA 1
ATOM 705 C C . CYS A 1 88 ? -12.506 -4.449 11.821 1.00 79.44 88 CYS A C 1
ATOM 707 O O . CYS A 1 88 ? -13.004 -3.403 12.256 1.00 79.44 88 CYS A O 1
ATOM 709 N N . PRO A 1 89 ? -11.668 -5.204 12.552 1.00 81.00 89 PRO A N 1
ATOM 710 C CA . PRO A 1 89 ? -11.434 -4.921 13.964 1.00 81.00 89 PRO A CA 1
ATOM 711 C C . PRO A 1 89 ? -10.802 -3.528 14.191 1.00 81.00 89 PRO A C 1
ATOM 713 O O . PRO A 1 89 ? -11.057 -2.889 15.209 1.00 81.00 89 PRO A O 1
ATOM 716 N N . ALA A 1 90 ? -10.065 -2.984 13.206 1.00 84.88 90 ALA A N 1
ATOM 717 C CA . ALA A 1 90 ? -9.469 -1.646 13.296 1.00 84.88 90 ALA A CA 1
ATOM 718 C C . ALA A 1 90 ? -10.539 -0.552 13.175 1.00 84.88 90 ALA A C 1
ATOM 720 O O . ALA A 1 90 ? -10.475 0.476 13.853 1.00 84.88 90 ALA A O 1
ATOM 721 N N . CYS A 1 91 ? -11.565 -0.788 12.348 1.00 87.25 91 CYS A N 1
ATOM 722 C CA . CYS A 1 91 ? -12.751 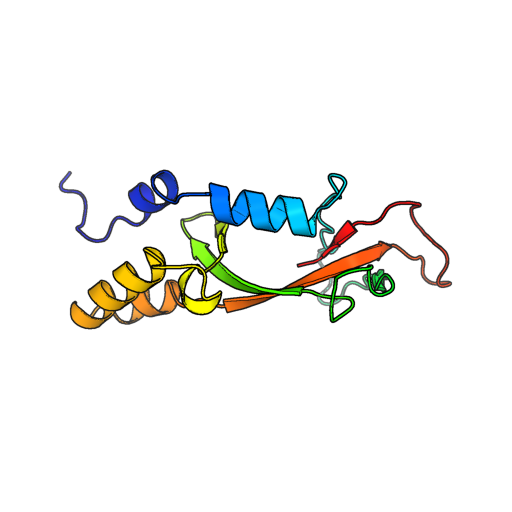0.054 12.333 1.00 87.25 91 CYS A CA 1
ATOM 723 C C . CYS A 1 91 ? -13.493 -0.037 13.667 1.00 87.25 91 CYS A C 1
ATOM 725 O O . CYS A 1 91 ? -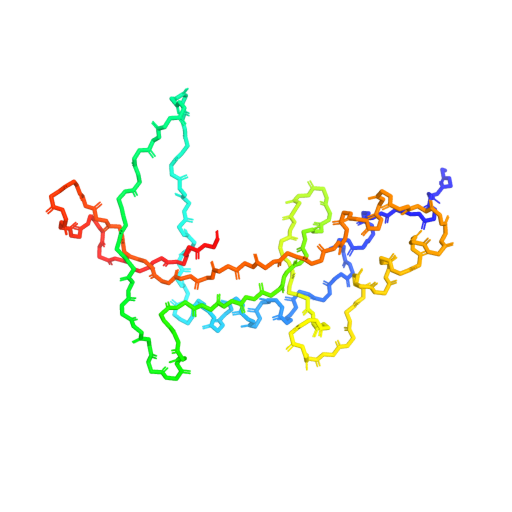13.845 1.007 14.206 1.00 87.25 91 CYS A O 1
ATOM 727 N N . THR A 1 92 ? -13.711 -1.236 14.211 1.00 88.25 92 THR A N 1
ATOM 728 C CA . THR A 1 92 ? -14.413 -1.423 15.492 1.00 88.25 92 THR A CA 1
ATOM 729 C C . THR A 1 92 ? -13.709 -0.669 16.626 1.00 88.25 92 THR A C 1
ATOM 731 O O . THR A 1 92 ? -14.337 0.166 17.278 1.00 88.25 92 THR A O 1
ATOM 734 N N . LEU A 1 93 ? -12.387 -0.814 16.761 1.00 85.94 93 LEU A N 1
ATOM 735 C CA . LEU A 1 93 ? -11.593 -0.070 17.745 1.00 85.94 93 LEU A CA 1
ATOM 736 C C . LEU A 1 93 ? -11.670 1.449 17.540 1.00 85.94 93 LEU A C 1
ATOM 738 O O . LEU A 1 93 ? -11.813 2.208 18.498 1.00 85.94 93 LEU A O 1
ATOM 742 N N . ARG A 1 94 ? -11.625 1.923 16.288 1.00 89.00 94 ARG A N 1
ATOM 743 C CA . ARG A 1 94 ? -11.826 3.347 15.992 1.00 89.00 94 ARG A CA 1
ATOM 744 C C . ARG A 1 94 ? -13.156 3.853 16.559 1.00 89.00 94 ARG A C 1
ATOM 746 O O . ARG A 1 94 ? -13.182 4.926 17.160 1.00 89.00 94 ARG A O 1
ATOM 753 N N . TRP A 1 95 ? -14.245 3.109 16.363 1.00 89.00 95 TRP A N 1
ATOM 754 C CA . TRP A 1 95 ? -15.561 3.478 16.891 1.00 89.00 95 TRP A CA 1
ATOM 755 C C . TRP A 1 95 ? -15.573 3.520 18.423 1.00 89.00 95 TRP A C 1
ATOM 757 O O . TRP A 1 95 ? -16.171 4.428 19.003 1.00 89.00 95 TRP A O 1
ATOM 767 N N . GLU A 1 96 ? -14.906 2.575 19.084 1.00 89.38 96 GLU A N 1
ATOM 768 C CA . GLU A 1 96 ? -14.774 2.550 20.545 1.00 89.38 96 GLU A CA 1
ATOM 769 C C . GLU A 1 96 ? -13.988 3.753 21.076 1.00 89.38 96 GLU A C 1
ATOM 771 O O . GLU A 1 96 ? -14.434 4.406 22.021 1.00 89.38 96 GLU A O 1
ATOM 776 N N . LEU A 1 97 ? -12.874 4.110 20.431 1.00 88.81 97 LEU A N 1
ATOM 777 C CA . LEU A 1 97 ? -12.066 5.280 20.788 1.00 88.81 97 LEU A CA 1
ATOM 778 C C . LEU A 1 97 ? -12.838 6.589 20.586 1.00 88.81 97 LEU A C 1
ATOM 780 O O . LEU A 1 97 ? -12.841 7.454 21.465 1.00 88.81 97 LEU A O 1
ATOM 784 N N . GLU A 1 98 ? -13.558 6.723 19.468 1.00 89.19 98 GLU A N 1
ATOM 785 C CA . GLU A 1 98 ? -14.412 7.886 19.210 1.00 89.19 98 GLU A CA 1
ATOM 786 C C . GLU A 1 98 ? -15.527 8.013 20.269 1.00 89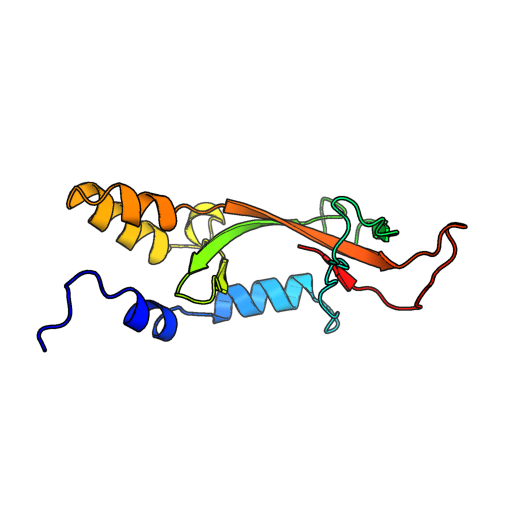.19 98 GLU A C 1
ATOM 788 O O . GLU A 1 98 ? -15.756 9.114 20.782 1.00 89.19 98 GLU A O 1
ATOM 793 N N . LYS A 1 99 ? -16.168 6.899 20.666 1.00 91.69 99 LYS A N 1
ATOM 794 C CA . LYS A 1 99 ? -17.143 6.859 21.777 1.00 91.69 99 LYS A CA 1
ATOM 795 C C . LYS A 1 99 ? -16.502 7.198 23.126 1.00 91.69 99 LYS A C 1
ATOM 797 O O . LYS A 1 99 ? -17.109 7.902 23.931 1.00 91.69 99 LYS A O 1
ATOM 802 N N . GLY A 1 100 ? -15.267 6.755 23.350 1.00 90.56 100 GLY A N 1
ATOM 803 C CA . GLY A 1 100 ? -14.449 7.045 24.530 1.00 90.56 100 GLY A CA 1
ATOM 804 C C . GLY A 1 100 ? -13.894 8.473 24.596 1.00 90.56 100 GLY A C 1
ATOM 805 O O . GLY A 1 100 ? -13.132 8.777 25.509 1.00 90.56 100 GLY A O 1
ATOM 806 N N . LYS A 1 101 ? -14.279 9.358 23.663 1.00 92.31 101 LYS A N 1
ATOM 807 C CA . LYS A 1 101 ? -13.792 10.743 23.510 1.00 92.31 101 LYS A CA 1
ATOM 808 C C . LYS A 1 101 ? -12.313 10.868 23.112 1.00 92.31 101 LYS A C 1
ATOM 810 O O . LYS A 1 101 ? -11.806 11.988 23.058 1.00 92.31 101 LYS A O 1
ATOM 815 N N . ASP A 1 102 ? -11.656 9.779 22.719 1.00 89.25 102 ASP A N 1
ATOM 816 C CA . ASP A 1 102 ? -10.304 9.790 22.151 1.00 89.25 102 ASP A CA 1
ATOM 817 C C . ASP A 1 102 ? -10.354 9.908 20.618 1.00 89.25 102 ASP A C 1
ATOM 819 O O . ASP A 1 102 ? -10.078 8.985 19.845 1.00 89.25 102 ASP A O 1
ATOM 823 N N . LYS A 1 103 ? -10.755 11.094 20.150 1.00 87.94 103 LYS A N 1
ATOM 824 C CA . LYS A 1 103 ? -10.885 11.377 18.711 1.00 87.94 103 LYS A CA 1
ATOM 825 C C . LYS A 1 103 ? -9.541 11.364 17.982 1.00 87.94 103 LYS A C 1
ATOM 827 O O . LYS A 1 103 ? -9.519 11.154 16.770 1.00 87.94 103 LYS A O 1
ATOM 832 N N . GLN A 1 104 ? -8.440 11.640 18.680 1.00 86.06 104 GLN A N 1
ATOM 833 C CA . GLN A 1 104 ? -7.118 11.691 18.064 1.00 86.06 104 GLN A CA 1
ATOM 834 C C . GLN A 1 104 ? -6.629 10.282 17.728 1.00 86.06 104 GLN A C 1
ATOM 836 O O . GLN A 1 104 ? -6.249 10.047 16.580 1.00 86.06 104 GLN A O 1
ATOM 841 N N . ALA A 1 105 ? -6.720 9.338 18.670 1.00 82.31 105 ALA A N 1
ATOM 842 C CA . ALA A 1 105 ? -6.382 7.944 18.402 1.00 82.31 105 ALA A CA 1
ATOM 843 C C . ALA A 1 105 ? -7.319 7.331 17.347 1.00 82.31 105 ALA A C 1
ATOM 845 O O . ALA A 1 105 ? -6.854 6.705 16.395 1.00 82.31 105 ALA A O 1
ATOM 846 N N . GLY A 1 106 ? -8.629 7.606 17.433 1.00 85.50 106 GLY A N 1
ATOM 847 C CA . GLY A 1 106 ? -9.603 7.142 16.439 1.00 85.50 106 GLY A CA 1
ATOM 848 C C . GLY A 1 106 ? -9.298 7.623 15.011 1.00 85.50 106 GLY A C 1
ATOM 849 O O . GLY A 1 106 ? -9.402 6.851 14.057 1.00 85.50 106 GLY A O 1
ATOM 850 N N . ARG A 1 107 ? -8.843 8.874 14.842 1.00 86.56 107 ARG A N 1
ATOM 851 C CA . ARG A 1 107 ? -8.408 9.398 13.532 1.00 86.56 107 ARG A CA 1
ATOM 852 C C . ARG A 1 107 ? -7.207 8.644 12.964 1.00 86.56 107 ARG A C 1
ATOM 854 O O . ARG A 1 107 ? -7.184 8.417 11.758 1.00 86.56 107 ARG A O 1
ATOM 861 N N . GLY A 1 108 ? -6.254 8.243 13.808 1.00 84.00 108 GLY A N 1
ATOM 862 C CA . GLY A 1 108 ? -5.082 7.461 13.394 1.00 84.00 108 GLY A CA 1
ATOM 863 C C . GLY A 1 108 ? -5.436 6.086 12.820 1.00 84.00 108 GLY A C 1
ATOM 864 O O . GLY A 1 108 ? -4.694 5.550 12.006 1.00 84.00 108 GLY A O 1
ATOM 865 N N . LEU A 1 109 ? -6.604 5.549 13.181 1.00 86.19 109 LEU A N 1
ATOM 866 C CA . LEU A 1 109 ? -7.107 4.261 12.699 1.00 86.19 109 LEU A CA 1
ATOM 867 C C . LEU A 1 109 ? -8.027 4.366 11.486 1.00 86.19 109 LEU A C 1
ATOM 869 O O . LEU A 1 109 ? -8.572 3.357 11.038 1.00 86.19 109 LEU A O 1
ATOM 873 N N . ARG A 1 110 ? -8.238 5.560 10.929 1.00 88.06 110 ARG A N 1
ATOM 874 C CA . ARG A 1 110 ? -9.044 5.699 9.716 1.00 88.06 110 ARG A CA 1
ATOM 875 C C . ARG A 1 110 ? -8.358 4.987 8.548 1.00 88.06 110 ARG A C 1
ATOM 877 O O . ARG A 1 110 ? -7.150 5.105 8.359 1.00 88.06 110 ARG A O 1
ATOM 884 N N . SER A 1 111 ? -9.142 4.260 7.758 1.00 89.00 111 SER A N 1
ATOM 885 C CA . SER A 1 111 ? -8.644 3.672 6.521 1.00 89.00 111 SER A CA 1
ATOM 886 C C . SER A 1 111 ? -8.225 4.773 5.542 1.00 89.00 111 SER A C 1
ATOM 888 O O . SER A 1 111 ? -8.845 5.834 5.444 1.00 89.00 111 SER A O 1
ATOM 890 N N . SER A 1 112 ? -7.143 4.510 4.826 1.00 90.25 112 SER A N 1
ATOM 891 C CA . SER A 1 112 ? -6.639 5.299 3.710 1.00 90.25 112 SER A CA 1
ATOM 892 C C . SER A 1 112 ? -6.814 4.502 2.428 1.00 90.25 112 SER A C 1
ATOM 894 O O . SER A 1 112 ? -6.678 3.282 2.433 1.00 90.25 112 SER A O 1
ATOM 896 N N . ILE A 1 113 ? -7.074 5.179 1.319 1.00 88.81 113 ILE A N 1
ATOM 897 C CA . ILE A 1 113 ? -7.098 4.536 0.009 1.00 88.81 113 ILE A CA 1
ATOM 898 C C . ILE A 1 113 ? -5.666 4.442 -0.521 1.00 88.81 113 ILE A C 1
ATOM 900 O O . ILE A 1 113 ? -4.951 5.444 -0.536 1.00 88.81 113 ILE A O 1
ATOM 904 N N . ARG A 1 114 ? -5.243 3.248 -0.944 1.00 87.31 114 ARG A N 1
ATOM 905 C CA . ARG A 1 114 ? -3.961 3.028 -1.624 1.00 87.31 114 ARG A CA 1
ATOM 906 C C . ARG A 1 114 ? -4.167 2.467 -3.016 1.00 87.31 114 ARG A C 1
ATOM 908 O O . ARG A 1 114 ? -5.079 1.679 -3.248 1.00 87.31 114 ARG A O 1
ATOM 915 N N . THR A 1 115 ? -3.289 2.882 -3.918 1.00 85.50 115 THR A N 1
ATOM 916 C CA . THR A 1 115 ? -3.285 2.451 -5.310 1.00 85.50 115 THR A CA 1
ATOM 917 C C . THR A 1 115 ? -2.072 1.570 -5.529 1.00 85.50 115 THR A C 1
ATOM 919 O O . THR A 1 115 ? -0.945 2.020 -5.366 1.00 85.50 115 THR A O 1
ATOM 922 N N . PHE A 1 116 ? -2.309 0.326 -5.914 1.00 83.38 116 PHE A N 1
ATOM 923 C CA . PHE A 1 116 ? -1.276 -0.644 -6.243 1.00 83.38 116 PHE A CA 1
ATOM 924 C C . PHE A 1 116 ? -1.171 -0.761 -7.752 1.00 83.38 116 PHE A C 1
ATOM 926 O O . PHE A 1 116 ? -2.176 -0.974 -8.431 1.00 83.38 116 PHE A O 1
ATOM 933 N N . LEU A 1 117 ? 0.037 -0.644 -8.287 1.00 85.75 117 LEU A N 1
ATOM 934 C CA . LEU A 1 117 ? 0.281 -0.743 -9.718 1.00 85.75 117 LEU A CA 1
ATOM 935 C C . LEU A 1 117 ? 1.545 -1.545 -10.005 1.00 85.75 117 LEU A C 1
ATOM 937 O O . LEU A 1 117 ? 2.535 -1.471 -9.278 1.00 85.75 117 LEU A O 1
ATOM 941 N N . ASN A 1 118 ? 1.503 -2.305 -11.095 1.00 85.94 118 ASN A N 1
ATOM 942 C CA . ASN A 1 118 ? 2.699 -2.937 -11.627 1.00 85.94 118 ASN A CA 1
ATOM 943 C C . ASN A 1 118 ? 3.457 -1.911 -12.470 1.00 85.94 118 ASN A C 1
ATOM 945 O O . ASN A 1 118 ? 2.866 -1.254 -13.331 1.00 85.94 118 ASN A O 1
ATOM 949 N N . VAL A 1 119 ? 4.754 -1.780 -12.223 1.00 89.00 119 VAL A N 1
ATOM 950 C CA . VAL A 1 119 ? 5.633 -0.863 -12.948 1.00 89.00 119 VAL A CA 1
ATOM 951 C C . VAL A 1 119 ? 6.896 -1.575 -13.400 1.00 89.00 119 VAL A C 1
ATOM 953 O O . VAL A 1 119 ? 7.329 -2.555 -12.796 1.00 89.00 119 VAL A O 1
ATOM 956 N N . VAL A 1 120 ? 7.513 -1.041 -14.444 1.00 90.44 120 VAL A N 1
ATOM 957 C CA . VAL A 1 120 ? 8.903 -1.329 -14.806 1.00 90.44 120 VAL A CA 1
ATOM 958 C C . VAL A 1 120 ? 9.732 -0.072 -14.591 1.00 90.44 120 VAL A C 1
ATOM 960 O O . VAL A 1 120 ? 9.244 1.047 -14.795 1.00 90.44 120 VAL A O 1
ATOM 963 N N . LYS A 1 121 ? 10.985 -0.250 -14.179 1.00 93.12 121 LYS A N 1
ATOM 964 C CA . LYS A 1 121 ? 11.942 0.853 -14.122 1.00 93.12 121 LYS A CA 1
ATOM 965 C C . LYS A 1 121 ? 12.455 1.133 -15.527 1.00 93.12 121 LYS A C 1
ATOM 967 O O . LYS A 1 121 ? 12.778 0.204 -16.267 1.00 93.12 121 LYS A O 1
ATOM 972 N N . ILE A 1 122 ? 12.514 2.409 -15.876 1.00 94.25 122 ILE A N 1
ATOM 973 C CA . ILE A 1 122 ? 13.056 2.861 -17.157 1.00 94.25 122 ILE A CA 1
ATOM 974 C C . ILE A 1 122 ? 14.199 3.843 -16.906 1.00 94.25 122 ILE A C 1
ATOM 976 O O . ILE A 1 122 ? 14.275 4.419 -15.821 1.00 94.25 122 ILE A O 1
ATOM 980 N N . ASP A 1 123 ? 15.093 4.006 -17.870 1.00 93.19 123 ASP A N 1
ATOM 981 C CA . ASP A 1 123 ? 16.112 5.054 -17.845 1.00 93.19 123 ASP A CA 1
ATOM 982 C C . ASP A 1 123 ? 15.551 6.398 -18.354 1.00 93.19 123 ASP A C 1
ATOM 984 O O . ASP A 1 123 ? 14.358 6.533 -18.645 1.00 93.19 123 ASP A O 1
ATOM 988 N N . ALA A 1 124 ? 16.409 7.419 -18.422 1.00 92.38 124 ALA A N 1
ATOM 989 C CA . ALA A 1 124 ? 16.026 8.754 -18.885 1.00 92.38 124 ALA A CA 1
ATOM 990 C C . ALA A 1 124 ? 15.615 8.787 -20.370 1.00 92.38 124 ALA A C 1
ATOM 992 O O . ALA A 1 124 ? 14.862 9.676 -20.768 1.00 92.38 124 ALA A O 1
ATOM 993 N N . ASP A 1 125 ? 16.066 7.810 -21.158 1.00 92.94 125 ASP A N 1
ATOM 994 C CA . ASP A 1 125 ? 15.754 7.667 -22.581 1.00 92.94 125 ASP A CA 1
ATOM 995 C C . ASP A 1 125 ? 14.482 6.825 -22.809 1.00 92.94 125 ASP A C 1
ATOM 997 O O . ASP A 1 125 ? 14.004 6.682 -23.935 1.00 92.94 125 ASP A O 1
ATOM 1001 N N . GLY A 1 126 ? 13.893 6.294 -21.731 1.00 88.19 126 GLY A N 1
ATOM 1002 C CA . GLY A 1 126 ? 12.667 5.502 -21.751 1.00 88.19 126 GLY A CA 1
ATOM 1003 C C . GLY A 1 126 ? 12.878 4.013 -22.032 1.00 88.19 126 GLY A C 1
ATOM 1004 O O . GLY 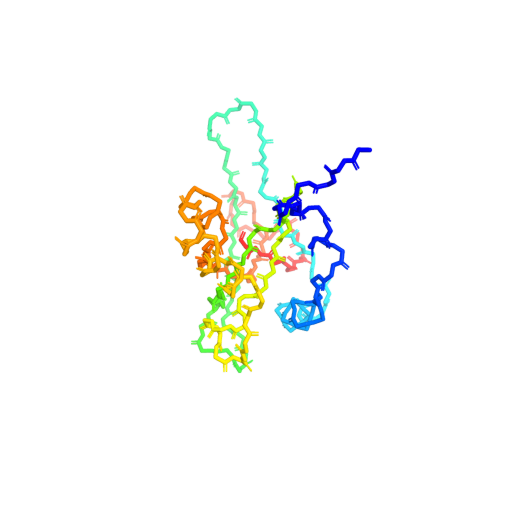A 1 126 ? 11.890 3.289 -22.201 1.00 88.19 126 GLY A O 1
ATOM 1005 N N . ASN A 1 127 ? 14.124 3.536 -22.054 1.00 92.62 127 ASN A N 1
ATOM 1006 C CA . ASN A 1 127 ? 14.433 2.115 -22.194 1.00 92.62 127 ASN A CA 1
ATOM 1007 C C . ASN A 1 127 ? 14.270 1.393 -20.857 1.00 92.62 127 ASN A C 1
ATOM 1009 O O . ASN A 1 127 ? 14.327 2.003 -19.791 1.00 92.62 127 ASN A O 1
ATOM 1013 N N . LEU A 1 128 ? 14.063 0.075 -20.900 1.00 90.94 128 LEU A N 1
ATOM 1014 C CA . LEU A 1 128 ? 13.996 -0.736 -19.685 1.00 90.94 128 LEU A CA 1
ATOM 1015 C C . LEU A 1 128 ? 15.350 -0.709 -18.968 1.00 90.94 128 LEU A C 1
ATOM 1017 O O . LEU A 1 128 ? 16.346 -1.175 -19.512 1.00 90.94 128 LEU A O 1
ATOM 1021 N N . ALA A 1 129 ? 15.359 -0.194 -17.739 1.00 89.38 129 ALA A N 1
ATOM 1022 C CA . ALA A 1 129 ? 16.554 -0.174 -16.898 1.00 89.38 129 ALA A CA 1
ATOM 1023 C C . ALA A 1 129 ? 16.818 -1.548 -16.263 1.00 89.38 129 ALA A C 1
ATOM 1025 O O . ALA A 1 129 ? 17.961 -1.941 -16.052 1.00 89.38 129 ALA A O 1
ATOM 1026 N N . GLU A 1 130 ? 15.747 -2.285 -15.964 1.00 87.19 130 GLU A N 1
ATOM 1027 C CA . GLU A 1 130 ? 15.793 -3.646 -15.436 1.00 87.19 130 GLU A CA 1
ATOM 1028 C C . GLU A 1 130 ? 14.676 -4.466 -16.093 1.00 87.19 130 GLU A C 1
ATOM 1030 O O . GLU A 1 130 ? 13.535 -4.000 -16.182 1.00 87.19 130 GLU A O 1
ATOM 1035 N N . ASP A 1 131 ? 14.972 -5.701 -16.509 1.00 84.94 131 ASP A N 1
ATOM 1036 C CA . ASP A 1 131 ? 13.964 -6.640 -17.022 1.00 84.94 131 ASP A CA 1
ATOM 1037 C C . ASP A 1 131 ? 13.202 -7.300 -15.862 1.00 84.94 131 ASP A C 1
ATOM 1039 O O . ASP A 1 131 ? 13.323 -8.490 -15.563 1.00 84.94 131 ASP A O 1
ATOM 1043 N N . LYS A 1 132 ? 12.492 -6.460 -15.102 1.00 86.12 132 LYS A N 1
ATOM 1044 C CA . LYS A 1 132 ? 11.741 -6.866 -13.917 1.00 86.12 132 LYS A CA 1
ATOM 1045 C C . LYS A 1 132 ? 10.522 -5.980 -13.702 1.00 86.12 132 LYS A C 1
ATOM 1047 O O . LYS A 1 132 ? 10.584 -4.757 -13.822 1.00 86.12 132 LYS A O 1
ATOM 1052 N N . VAL A 1 133 ? 9.414 -6.610 -13.319 1.00 84.81 133 VAL A N 1
ATOM 1053 C CA . VAL A 1 133 ? 8.184 -5.921 -12.915 1.00 84.81 133 VAL A CA 1
ATOM 1054 C C . VAL A 1 133 ? 8.147 -5.790 -11.393 1.00 84.81 133 VAL A C 1
ATOM 1056 O O . VAL A 1 133 ? 8.376 -6.760 -10.668 1.00 84.81 133 VAL A O 1
ATOM 1059 N N . PHE A 1 134 ? 7.821 -4.594 -10.913 1.00 87.44 134 PHE A N 1
ATOM 1060 C CA . PHE A 1 134 ? 7.734 -4.237 -9.500 1.00 87.44 134 PHE A CA 1
ATOM 1061 C C . PHE A 1 134 ? 6.304 -3.853 -9.121 1.00 87.44 134 PHE A C 1
ATOM 1063 O O . PHE A 1 134 ? 5.543 -3.369 -9.959 1.00 87.44 134 PHE A O 1
ATOM 1070 N N . LEU A 1 135 ? 5.954 -4.031 -7.848 1.00 83.75 135 LEU A N 1
ATOM 1071 C CA . LEU A 1 135 ? 4.716 -3.513 -7.271 1.00 83.75 135 LEU A CA 1
ATOM 1072 C C . LEU A 1 135 ? 4.987 -2.163 -6.598 1.00 83.75 135 LEU A C 1
ATOM 1074 O O . LEU A 1 135 ? 5.722 -2.103 -5.614 1.00 83.75 135 LEU A O 1
ATOM 1078 N N . LEU A 1 136 ? 4.376 -1.095 -7.100 1.00 85.31 136 LEU A N 1
ATOM 1079 C CA . LEU A 1 136 ? 4.393 0.227 -6.475 1.00 85.31 136 LEU A CA 1
ATOM 1080 C C . LEU A 1 136 ? 3.067 0.454 -5.735 1.00 85.31 136 LEU A C 1
ATOM 1082 O O . LEU A 1 136 ? 2.005 0.096 -6.251 1.00 85.31 136 LEU A O 1
ATOM 1086 N N . SER A 1 137 ? 3.139 1.028 -4.530 1.00 81.19 137 SER A N 1
ATOM 1087 C CA . SER A 1 137 ? 1.993 1.296 -3.647 1.00 81.19 137 SER A CA 1
ATOM 1088 C C . SER A 1 137 ? 2.044 2.670 -3.023 1.00 81.19 137 SER A C 1
ATOM 1090 O O . SER A 1 137 ? 3.155 3.036 -2.580 1.00 81.19 137 SER A O 1
#

Organism: NCBI:txid4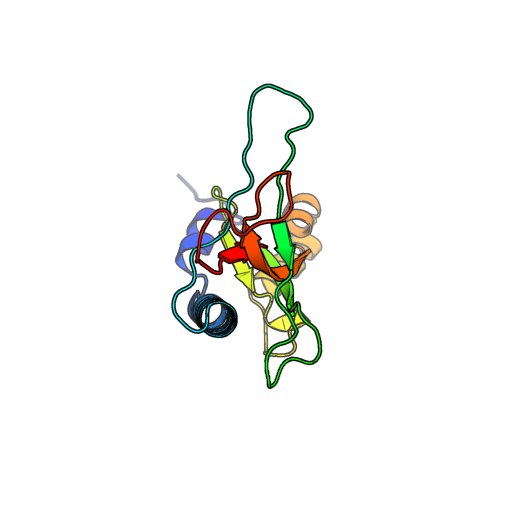12755